Protein AF-A0A521GSN3-F1 (afdb_monomer_lite)

Structure (mmCIF, N/CA/C/O backbone):
data_AF-A0A521GSN3-F1
#
_entry.id   AF-A0A521GSN3-F1
#
loop_
_atom_site.group_PDB
_atom_site.id
_atom_site.type_symbol
_atom_site.label_atom_id
_atom_site.label_alt_id
_atom_site.label_comp_id
_atom_site.label_asym_id
_atom_site.label_entity_id
_atom_site.label_seq_id
_atom_site.pdbx_PDB_ins_code
_atom_site.Cartn_x
_atom_site.Cartn_y
_atom_site.Cartn_z
_atom_site.occupancy
_atom_site.B_iso_or_equiv
_atom_site.auth_seq_id
_atom_site.auth_comp_id
_atom_site.auth_asym_id
_atom_site.auth_atom_id
_atom_site.pdbx_PDB_model_num
ATOM 1 N N . MET A 1 1 ? -1.234 -19.899 12.952 1.00 43.56 1 MET A N 1
ATOM 2 C CA . MET A 1 1 ? -1.586 -18.764 12.073 1.00 43.56 1 MET A CA 1
ATOM 3 C C . MET A 1 1 ? -1.298 -17.504 12.866 1.00 43.56 1 MET A C 1
ATOM 5 O O . MET A 1 1 ? -1.953 -17.281 13.874 1.00 43.56 1 MET A O 1
ATOM 9 N N . GLU A 1 2 ? -0.225 -16.786 12.540 1.00 48.59 2 GLU A N 1
ATOM 10 C CA . GLU A 1 2 ? 0.217 -15.639 13.343 1.00 48.59 2 GLU A CA 1
ATOM 11 C C . GLU A 1 2 ? -0.817 -14.509 13.295 1.00 48.59 2 GLU A C 1
ATOM 13 O O . GLU A 1 2 ? -1.086 -13.950 12.231 1.00 48.59 2 GLU A O 1
ATOM 18 N N . ASN A 1 3 ? -1.344 -14.133 14.463 1.00 61.28 3 ASN A N 1
ATOM 19 C CA . ASN A 1 3 ? -2.143 -12.925 14.696 1.00 61.28 3 ASN A CA 1
ATOM 20 C C . ASN A 1 3 ? -1.270 -11.661 14.540 1.00 61.28 3 ASN A C 1
ATOM 22 O O . ASN A 1 3 ? -1.100 -10.871 15.460 1.00 61.28 3 ASN A O 1
ATOM 26 N N . THR A 1 4 ? -0.667 -11.465 13.368 1.00 78.31 4 THR A N 1
ATOM 27 C CA . THR A 1 4 ? 0.157 -10.283 13.071 1.00 78.31 4 THR A CA 1
ATOM 28 C C . THR A 1 4 ? -0.743 -9.050 13.058 1.00 78.31 4 THR A C 1
ATOM 30 O O . THR A 1 4 ? -1.759 -9.096 12.377 1.00 78.31 4 THR A O 1
ATOM 33 N N . SER A 1 5 ? -0.436 -7.962 13.766 1.00 91.38 5 SER A N 1
ATOM 34 C CA . SER A 1 5 ? -1.275 -6.753 13.697 1.00 91.38 5 SER A CA 1
ATOM 35 C C . SER A 1 5 ? -1.320 -6.175 12.264 1.00 91.38 5 SER A C 1
ATOM 37 O O . SER A 1 5 ? -0.337 -6.322 11.525 1.00 91.38 5 SER A O 1
ATOM 39 N N . PRO A 1 6 ? -2.431 -5.551 11.823 1.00 93.75 6 PRO A N 1
ATOM 40 C CA . PRO A 1 6 ? -2.494 -4.832 10.546 1.00 93.75 6 PRO A CA 1
ATOM 41 C C . PRO A 1 6 ? -1.295 -3.904 10.296 1.00 93.75 6 PRO A C 1
ATOM 43 O O . PRO A 1 6 ? -0.758 -3.880 9.187 1.00 93.75 6 PRO A O 1
ATOM 46 N N . PHE A 1 7 ? -0.819 -3.200 11.325 1.00 94.69 7 PHE A N 1
ATOM 47 C CA . PHE A 1 7 ? 0.344 -2.319 11.233 1.00 94.69 7 PHE A CA 1
ATOM 48 C C . PHE A 1 7 ? 1.634 -3.077 10.909 1.00 94.69 7 PHE A C 1
ATOM 50 O O . PHE A 1 7 ? 2.365 -2.691 9.995 1.00 94.69 7 PHE A O 1
ATOM 57 N N . LEU A 1 8 ? 1.904 -4.183 11.609 1.00 93.50 8 LEU A N 1
ATOM 58 C CA . LEU A 1 8 ? 3.084 -5.013 11.350 1.00 93.50 8 LEU A CA 1
ATOM 59 C C . LEU A 1 8 ? 3.031 -5.639 9.953 1.00 93.50 8 LEU A C 1
ATOM 61 O O . LEU A 1 8 ? 4.050 -5.711 9.267 1.00 93.50 8 LEU A O 1
ATOM 65 N N . ALA A 1 9 ? 1.848 -6.064 9.503 1.00 93.75 9 ALA A N 1
ATOM 66 C CA . ALA A 1 9 ? 1.661 -6.554 8.142 1.00 93.75 9 ALA A CA 1
ATOM 67 C C . ALA A 1 9 ? 1.964 -5.453 7.109 1.00 93.75 9 ALA A C 1
ATOM 69 O O . ALA A 1 9 ? 2.702 -5.698 6.154 1.00 93.75 9 ALA A O 1
ATOM 70 N N . MET A 1 10 ? 1.498 -4.223 7.341 1.00 95.44 10 MET A N 1
ATOM 71 C CA . MET A 1 10 ? 1.788 -3.088 6.462 1.00 95.44 10 MET A CA 1
ATOM 72 C C . MET A 1 10 ? 3.276 -2.699 6.461 1.00 95.44 10 MET A C 1
ATOM 74 O O . MET A 1 10 ? 3.831 -2.360 5.416 1.00 95.44 10 MET A O 1
ATOM 78 N N . GLN A 1 11 ? 3.969 -2.805 7.600 1.00 94.44 11 GLN A N 1
ATOM 79 C CA . GLN A 1 11 ? 5.423 -2.616 7.655 1.00 94.44 11 GLN A CA 1
ATOM 80 C C . GLN A 1 11 ? 6.179 -3.637 6.798 1.00 94.44 11 GLN A C 1
ATOM 82 O O . GLN A 1 11 ? 7.172 -3.278 6.161 1.00 94.44 11 GLN A O 1
ATOM 87 N N . ARG A 1 12 ? 5.713 -4.893 6.736 1.00 93.06 12 ARG A N 1
ATOM 88 C CA . ARG A 1 12 ? 6.300 -5.901 5.836 1.00 93.06 12 ARG A CA 1
ATOM 89 C C . ARG A 1 12 ? 6.090 -5.532 4.374 1.00 93.06 12 ARG A C 1
ATOM 91 O O . ARG A 1 12 ? 7.053 -5.612 3.619 1.00 93.06 12 ARG A O 1
ATOM 98 N N . VAL A 1 13 ? 4.890 -5.078 4.000 1.00 93.81 13 VAL A N 1
ATOM 99 C CA . VAL A 1 13 ? 4.599 -4.582 2.640 1.00 93.81 13 VAL A CA 1
ATOM 100 C C . V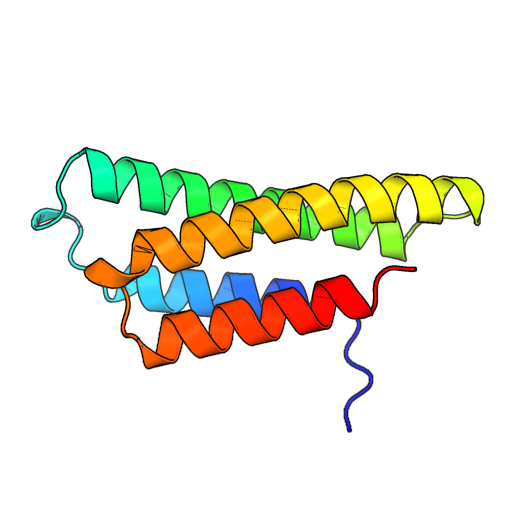AL A 1 13 ? 5.556 -3.448 2.273 1.00 93.81 13 VAL A C 1
ATOM 102 O O . VAL A 1 13 ? 6.184 -3.489 1.218 1.00 93.81 13 VAL A O 1
ATOM 105 N N . GLU A 1 14 ? 5.750 -2.466 3.159 1.00 93.81 14 GLU A N 1
ATOM 106 C CA . GLU A 1 14 ? 6.697 -1.369 2.923 1.00 93.81 14 GLU A CA 1
ATOM 107 C C . GLU A 1 14 ? 8.145 -1.872 2.787 1.00 93.81 14 GLU A C 1
ATOM 109 O O . GLU A 1 14 ? 8.889 -1.405 1.921 1.00 93.81 14 GLU A O 1
ATOM 114 N N . GLY A 1 15 ? 8.557 -2.830 3.622 1.00 93.56 15 GLY A N 1
ATOM 115 C CA . GLY A 1 15 ? 9.881 -3.450 3.556 1.00 93.56 15 GLY A CA 1
ATOM 116 C C . GLY A 1 15 ? 10.119 -4.202 2.245 1.00 93.56 15 GLY A C 1
ATOM 117 O O . GLY A 1 15 ? 11.150 -4.003 1.601 1.00 93.56 15 GLY A O 1
ATOM 118 N N . GLN A 1 16 ? 9.147 -5.010 1.818 1.00 92.94 16 GLN A N 1
ATOM 119 C CA . GLN A 1 16 ? 9.171 -5.727 0.542 1.00 92.94 16 GLN A CA 1
ATOM 120 C C . GLN A 1 16 ? 9.229 -4.752 -0.632 1.00 92.94 16 GLN A C 1
ATOM 122 O O . GLN A 1 16 ? 10.124 -4.859 -1.467 1.00 92.94 16 GLN A O 1
ATOM 127 N N . LEU A 1 17 ? 8.361 -3.737 -0.641 1.00 93.38 17 LEU A N 1
ATOM 128 C CA . LEU A 1 17 ? 8.347 -2.708 -1.676 1.00 93.38 17 LEU A CA 1
ATOM 129 C C . LEU A 1 17 ? 9.708 -2.004 -1.768 1.00 93.38 17 LEU A C 1
ATOM 131 O O . LEU A 1 17 ? 10.261 -1.871 -2.856 1.00 93.38 17 LEU A O 1
ATOM 135 N N . LYS A 1 18 ? 10.303 -1.606 -0.634 1.00 92.38 18 LYS A N 1
ATOM 136 C CA . LYS A 1 18 ? 11.651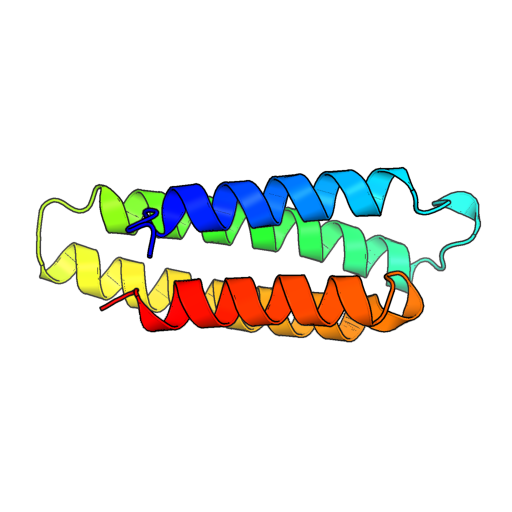 -1.009 -0.602 1.00 92.38 18 LYS A CA 1
ATOM 137 C C . LYS A 1 18 ? 12.726 -1.945 -1.148 1.00 92.38 18 LYS A C 1
ATOM 139 O O . LYS A 1 18 ? 13.646 -1.454 -1.795 1.00 92.38 18 LYS A O 1
ATOM 144 N N . SER A 1 19 ? 12.634 -3.244 -0.869 1.00 92.62 19 SER A N 1
ATOM 145 C CA . SER A 1 19 ? 13.569 -4.243 -1.393 1.00 92.62 19 SER A CA 1
ATOM 146 C C . SER A 1 19 ? 13.477 -4.332 -2.917 1.00 92.62 19 SER A C 1
ATOM 148 O O . SER A 1 19 ? 14.486 -4.163 -3.595 1.00 92.62 19 SER A O 1
ATOM 150 N N . LEU A 1 20 ? 12.262 -4.476 -3.456 1.00 91.62 20 LEU A N 1
ATOM 151 C CA . LEU A 1 20 ? 12.012 -4.544 -4.900 1.00 91.62 20 LEU A CA 1
ATOM 152 C C . LEU A 1 20 ? 12.499 -3.283 -5.610 1.00 91.62 20 LEU A C 1
ATOM 154 O O . LEU A 1 20 ? 13.242 -3.348 -6.580 1.00 91.62 20 LEU A O 1
ATOM 158 N N . LEU A 1 21 ? 12.176 -2.115 -5.060 1.00 90.06 21 LEU A N 1
ATOM 159 C CA . LEU A 1 21 ? 12.598 -0.828 -5.608 1.00 90.06 21 LEU A CA 1
ATOM 160 C C . LEU A 1 21 ? 14.119 -0.639 -5.667 1.00 90.06 21 LEU A C 1
ATOM 162 O O . LEU A 1 21 ? 14.574 0.191 -6.444 1.00 90.06 21 LEU A O 1
ATOM 166 N N . ARG A 1 22 ? 14.901 -1.344 -4.837 1.00 90.62 22 ARG A N 1
ATOM 167 C CA . ARG A 1 22 ? 16.374 -1.316 -4.906 1.00 90.62 22 ARG A CA 1
ATOM 168 C C . ARG A 1 22 ? 16.932 -2.204 -6.014 1.00 90.62 22 ARG A C 1
ATOM 170 O O . ARG A 1 22 ? 18.077 -2.009 -6.398 1.00 90.62 22 ARG A O 1
ATOM 177 N N . GLN A 1 23 ? 16.162 -3.190 -6.467 1.00 89.19 23 GLN A N 1
ATOM 178 C CA . GLN A 1 23 ? 16.550 -4.108 -7.539 1.00 89.19 23 GLN A CA 1
ATOM 179 C C . GLN A 1 23 ? 16.208 -3.552 -8.924 1.00 89.19 23 GLN A C 1
ATOM 181 O O . GLN A 1 23 ? 16.774 -3.992 -9.918 1.00 89.19 23 GLN A O 1
ATOM 186 N N . VAL A 1 24 ? 15.289 -2.587 -8.987 1.00 88.62 24 VAL A N 1
ATOM 187 C CA . VAL A 1 24 ? 14.902 -1.918 -10.227 1.00 88.62 24 VAL A CA 1
ATOM 188 C C . VAL A 1 24 ? 15.991 -0.936 -10.651 1.00 88.62 24 VAL A C 1
ATOM 190 O O . VAL A 1 24 ? 16.336 -0.022 -9.901 1.00 88.62 24 VAL A O 1
ATOM 193 N N . ASP A 1 25 ? 16.479 -1.085 -11.881 1.00 87.88 25 ASP A N 1
ATOM 194 C CA . ASP A 1 25 ? 17.336 -0.087 -12.513 1.00 87.88 25 ASP A CA 1
ATOM 195 C C . ASP A 1 25 ? 16.500 1.142 -12.888 1.00 87.88 25 ASP A C 1
ATOM 197 O O . ASP A 1 25 ? 15.705 1.131 -13.831 1.00 87.88 25 ASP A O 1
ATOM 201 N N . THR A 1 26 ? 16.660 2.217 -12.120 1.00 85.12 26 THR A N 1
ATOM 202 C CA . THR A 1 26 ? 15.885 3.439 -12.320 1.00 85.12 26 THR A CA 1
ATOM 203 C C . THR A 1 26 ? 16.244 4.177 -13.600 1.00 85.12 26 THR A C 1
ATOM 205 O O . THR A 1 26 ? 15.440 4.988 -14.055 1.00 85.12 26 THR A O 1
ATOM 208 N N . ASP A 1 27 ? 17.410 3.942 -14.196 1.00 88.31 27 ASP A N 1
ATOM 209 C CA . ASP A 1 27 ? 17.823 4.658 -15.405 1.00 88.31 27 ASP A CA 1
ATOM 210 C C . ASP A 1 27 ? 17.124 4.118 -16.655 1.00 88.31 27 ASP A C 1
ATOM 212 O O . ASP A 1 27 ? 16.898 4.868 -17.604 1.00 88.31 27 ASP A O 1
ATOM 216 N N . LEU A 1 28 ? 16.665 2.865 -16.599 1.00 89.25 28 LEU A N 1
ATOM 217 C CA . LEU A 1 28 ? 15.895 2.212 -17.659 1.00 89.25 28 LEU A CA 1
ATOM 218 C C . LEU A 1 28 ? 14.392 2.516 -17.609 1.00 89.25 28 LEU A C 1
ATOM 220 O O . LEU A 1 28 ? 13.672 2.194 -18.552 1.00 89.25 28 LEU A O 1
ATOM 224 N N . LEU A 1 29 ? 13.912 3.149 -16.537 1.00 89.88 29 LEU A N 1
ATOM 225 C CA . LEU A 1 29 ? 12.497 3.473 -16.384 1.00 89.88 29 LEU A CA 1
ATOM 226 C C . LEU A 1 29 ? 12.101 4.729 -17.161 1.00 89.88 29 LEU A C 1
ATOM 228 O O . LEU A 1 29 ? 12.759 5.777 -17.100 1.00 89.88 29 LEU A O 1
ATOM 232 N N . SER A 1 30 ? 10.925 4.666 -17.774 1.00 92.50 30 SER A N 1
ATOM 233 C CA . SER A 1 30 ? 10.216 5.828 -18.294 1.00 92.50 30 SER A CA 1
ATOM 234 C C . SER A 1 30 ? 9.843 6.817 -17.179 1.00 92.50 30 SER A C 1
ATOM 236 O O . SER A 1 30 ? 9.800 6.506 -15.984 1.00 92.50 30 SER A O 1
ATOM 238 N N . VAL A 1 31 ? 9.528 8.055 -17.568 1.00 92.00 31 VAL A N 1
ATOM 239 C CA . VAL A 1 31 ? 9.050 9.088 -16.632 1.00 92.00 31 VAL A CA 1
ATOM 240 C C . VAL A 1 31 ? 7.760 8.650 -15.928 1.00 92.00 31 VAL A C 1
ATOM 242 O O . VAL A 1 31 ? 7.559 8.965 -14.753 1.00 92.00 31 VAL A O 1
ATOM 245 N N . GLU A 1 32 ? 6.892 7.920 -16.627 1.00 90.56 32 GLU A N 1
ATOM 246 C CA . GLU A 1 32 ? 5.628 7.423 -16.085 1.00 90.56 32 GLU A CA 1
ATOM 247 C C . GLU A 1 32 ? 5.858 6.349 -15.022 1.00 90.56 32 GLU A C 1
ATOM 249 O O . GLU A 1 32 ? 5.322 6.466 -13.920 1.00 90.56 32 GLU A O 1
ATOM 254 N N . GLU A 1 33 ? 6.737 5.380 -15.282 1.00 91.06 33 GLU A N 1
ATOM 255 C CA . GLU A 1 33 ? 7.110 4.350 -14.306 1.00 91.06 33 GLU A CA 1
ATOM 256 C C . GLU A 1 33 ? 7.770 4.967 -13.071 1.00 91.06 33 GLU A C 1
ATOM 258 O O . GLU A 1 33 ? 7.399 4.649 -11.943 1.00 91.06 33 GLU A O 1
ATOM 263 N N . LYS A 1 34 ? 8.672 5.942 -13.243 1.00 91.44 34 LYS A N 1
ATOM 264 C CA . LYS A 1 34 ? 9.268 6.676 -12.110 1.00 91.44 34 LYS A CA 1
ATOM 265 C C . LYS A 1 34 ? 8.205 7.355 -11.244 1.00 91.44 34 LYS A C 1
ATOM 267 O O . LYS A 1 34 ? 8.261 7.276 -10.014 1.00 91.44 34 LYS A O 1
ATOM 272 N N . ARG A 1 35 ? 7.218 8.010 -11.868 1.00 91.50 35 ARG A N 1
ATOM 273 C CA . ARG A 1 35 ? 6.089 8.647 -11.162 1.00 91.50 35 ARG A CA 1
ATOM 274 C C . ARG A 1 35 ? 5.205 7.623 -10.456 1.00 91.50 35 ARG A C 1
ATOM 276 O O . ARG A 1 35 ? 4.744 7.885 -9.340 1.00 91.50 35 ARG A O 1
ATOM 283 N N . LEU A 1 36 ? 4.994 6.469 -11.077 1.00 91.00 36 LEU A N 1
ATOM 284 C CA . LEU A 1 36 ? 4.240 5.364 -10.505 1.00 91.00 36 LEU A CA 1
ATOM 285 C C . LEU A 1 36 ? 4.937 4.811 -9.252 1.00 91.00 36 LEU A C 1
ATOM 287 O O . LEU A 1 36 ? 4.318 4.742 -8.191 1.00 91.00 36 LEU A O 1
ATOM 291 N N . LEU A 1 37 ? 6.243 4.534 -9.325 1.00 91.31 37 LEU A N 1
ATOM 292 C CA . LEU A 1 37 ? 7.037 4.059 -8.186 1.00 91.31 37 LEU A CA 1
ATOM 293 C C . LEU A 1 37 ? 7.104 5.083 -7.041 1.00 91.31 37 LEU A C 1
ATOM 295 O O . LEU A 1 37 ? 7.059 4.715 -5.865 1.00 91.31 37 LEU A O 1
ATOM 299 N N . ALA A 1 38 ? 7.191 6.378 -7.356 1.00 90.88 38 ALA A N 1
ATOM 300 C CA . ALA A 1 38 ? 7.125 7.435 -6.347 1.00 90.88 38 ALA A CA 1
ATOM 301 C C . ALA A 1 38 ? 5.750 7.476 -5.657 1.00 90.88 38 ALA A C 1
ATOM 303 O O . ALA A 1 38 ? 5.669 7.594 -4.431 1.00 90.88 38 ALA A O 1
ATOM 304 N N . SER A 1 39 ? 4.673 7.322 -6.432 1.00 92.00 39 SER A N 1
ATOM 305 C CA . SER A 1 39 ? 3.305 7.268 -5.906 1.00 92.00 39 SER A CA 1
ATOM 306 C C . SER A 1 39 ? 3.084 6.041 -5.025 1.00 92.00 39 SER A C 1
ATOM 308 O O . SER A 1 39 ? 2.493 6.172 -3.957 1.00 92.00 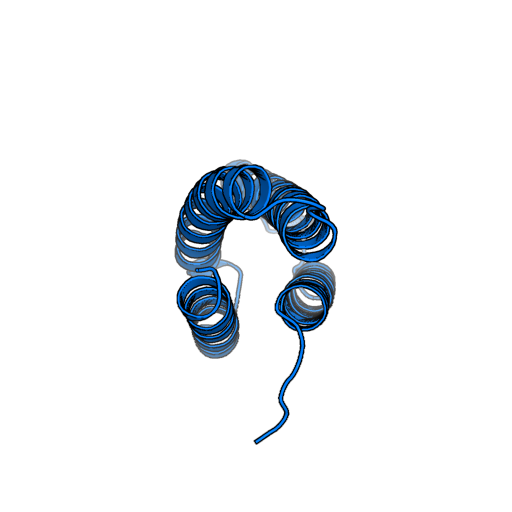39 SER A O 1
ATOM 310 N N . LEU A 1 40 ? 3.621 4.883 -5.418 1.00 93.19 40 LEU A N 1
ATOM 311 C CA . LEU A 1 40 ? 3.617 3.650 -4.630 1.00 93.19 40 LEU A CA 1
ATOM 312 C C . LEU A 1 40 ? 4.244 3.837 -3.248 1.00 93.19 40 LEU A C 1
ATOM 314 O O . LEU A 1 40 ? 3.625 3.507 -2.239 1.00 93.19 40 LEU A O 1
ATOM 318 N N . LYS A 1 41 ? 5.454 4.413 -3.193 1.00 92.25 41 LYS A N 1
ATOM 319 C CA . LYS A 1 41 ? 6.145 4.696 -1.925 1.00 92.25 41 LYS A CA 1
ATOM 320 C C . LYS A 1 41 ? 5.295 5.571 -1.009 1.00 92.25 41 LYS A C 1
ATOM 322 O O . LYS A 1 41 ? 5.166 5.267 0.173 1.00 92.25 41 LYS A O 1
ATOM 327 N N . ARG A 1 42 ? 4.718 6.647 -1.554 1.00 94.94 42 ARG A N 1
ATOM 328 C CA . ARG A 1 42 ? 3.872 7.568 -0.788 1.00 94.94 42 ARG A CA 1
ATOM 329 C C . ARG A 1 42 ? 2.620 6.863 -0.267 1.00 94.94 42 ARG A C 1
ATOM 331 O O . ARG A 1 42 ? 2.379 6.896 0.929 1.00 94.94 42 ARG A O 1
ATOM 338 N N . LEU A 1 43 ? 1.892 6.159 -1.136 1.00 95.81 43 LEU A N 1
ATOM 339 C CA . LEU A 1 43 ? 0.683 5.420 -0.758 1.00 95.81 43 LEU A CA 1
ATOM 340 C C . LEU A 1 43 ? 0.957 4.372 0.326 1.00 95.81 43 LEU A C 1
ATOM 342 O O . LEU A 1 43 ? 0.141 4.211 1.227 1.00 95.81 43 LEU A O 1
ATOM 346 N N . ALA A 1 44 ? 2.102 3.686 0.273 1.00 95.62 44 ALA A N 1
ATOM 347 C CA . ALA A 1 44 ? 2.485 2.720 1.299 1.00 95.62 44 ALA A CA 1
ATOM 348 C C . ALA A 1 44 ? 2.742 3.386 2.663 1.00 95.62 44 ALA A C 1
ATOM 350 O O . ALA A 1 44 ? 2.350 2.847 3.698 1.00 95.62 44 ALA A O 1
ATOM 351 N N . ILE A 1 45 ? 3.372 4.565 2.675 1.00 95.44 45 ILE A N 1
ATOM 352 C CA . ILE A 1 45 ? 3.586 5.343 3.902 1.00 95.44 45 ILE A CA 1
ATOM 353 C C . ILE A 1 45 ? 2.249 5.840 4.454 1.00 95.44 45 ILE A C 1
ATOM 355 O O . ILE A 1 45 ? 1.979 5.627 5.635 1.00 95.44 45 ILE A O 1
ATOM 359 N N . ASP A 1 46 ? 1.413 6.442 3.608 1.00 96.25 46 ASP A N 1
ATOM 360 C CA . ASP A 1 46 ? 0.108 6.977 4.005 1.00 96.25 46 ASP A CA 1
ATOM 361 C C . ASP A 1 46 ? -0.772 5.862 4.591 1.00 96.25 46 ASP A C 1
ATOM 363 O O . ASP A 1 46 ? -1.291 5.995 5.697 1.00 96.25 46 ASP A O 1
ATOM 367 N N . ALA A 1 47 ? -0.856 4.709 3.913 1.00 96.12 47 ALA A N 1
ATOM 368 C CA . ALA A 1 47 ? -1.6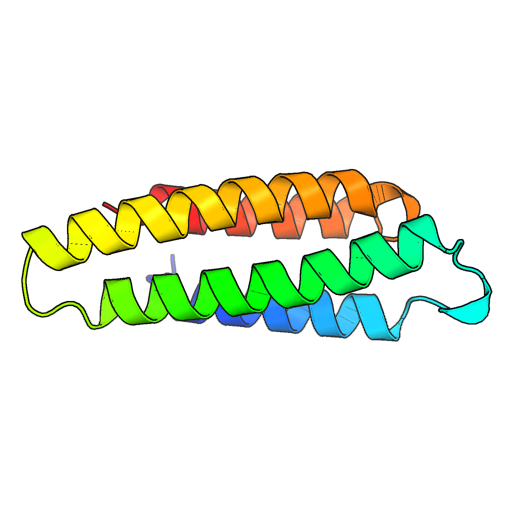13 3.558 4.402 1.00 96.12 47 ALA A CA 1
ATOM 369 C C . ALA A 1 47 ? -1.092 3.060 5.759 1.00 96.12 47 ALA A C 1
ATOM 371 O O . ALA A 1 47 ? -1.883 2.732 6.641 1.00 96.12 47 ALA A O 1
ATOM 372 N N . ARG A 1 48 ? 0.232 3.032 5.967 1.00 96.31 48 ARG A N 1
ATOM 373 C CA . ARG A 1 48 ? 0.813 2.642 7.259 1.00 96.31 48 ARG A CA 1
ATOM 374 C C . ARG A 1 48 ? 0.458 3.622 8.376 1.00 96.31 48 ARG A C 1
ATOM 376 O O . ARG A 1 48 ? 0.234 3.178 9.502 1.00 96.31 48 ARG A O 1
ATOM 383 N N . LEU A 1 49 ? 0.451 4.924 8.096 1.00 96.75 49 LEU A N 1
ATOM 384 C CA . LEU A 1 49 ? 0.077 5.940 9.080 1.00 96.75 49 LEU A CA 1
ATOM 385 C C . LEU A 1 49 ? -1.399 5.810 9.463 1.00 96.75 49 LEU A C 1
ATOM 387 O O . LEU A 1 49 ? -1.694 5.737 10.652 1.00 96.75 49 LEU A O 1
ATOM 391 N N . ASP A 1 50 ? -2.293 5.654 8.487 1.00 96.06 50 ASP A N 1
ATOM 392 C CA . ASP A 1 50 ? -3.726 5.479 8.753 1.00 96.06 50 ASP A CA 1
ATOM 393 C C . ASP A 1 50 ? -4.026 4.178 9.511 1.00 96.06 50 ASP A C 1
ATOM 395 O O . ASP A 1 50 ? -4.861 4.160 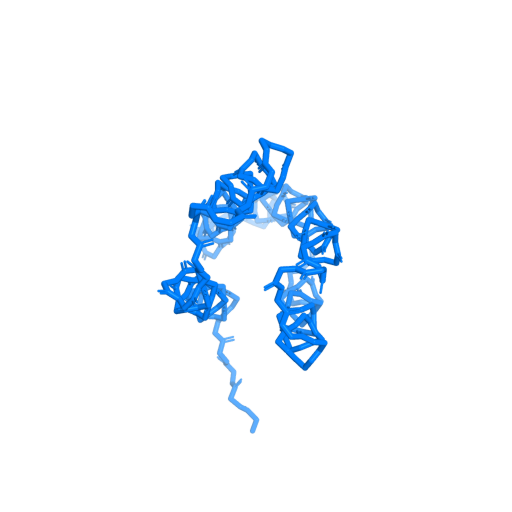10.415 1.00 96.06 50 ASP A O 1
ATOM 399 N N . ILE A 1 51 ? -3.313 3.089 9.203 1.00 96.81 51 ILE A N 1
ATOM 400 C CA . ILE A 1 51 ? -3.435 1.827 9.949 1.00 96.81 51 ILE A CA 1
ATOM 401 C C . ILE A 1 51 ? -2.927 1.977 11.386 1.00 96.81 51 ILE A C 1
ATOM 403 O O . ILE A 1 51 ? -3.525 1.424 12.307 1.00 96.81 51 ILE A O 1
ATOM 407 N N . ARG A 1 52 ? -1.837 2.721 11.602 1.00 96.56 52 ARG A N 1
ATOM 408 C CA . ARG A 1 52 ? -1.350 3.010 12.956 1.00 96.56 52 ARG A CA 1
ATOM 409 C C . ARG A 1 52 ? -2.397 3.790 13.742 1.00 96.56 52 ARG A C 1
ATOM 411 O O . ARG A 1 52 ? -2.694 3.427 14.870 1.00 96.56 52 ARG A O 1
ATOM 418 N N . ASP A 1 53 ? -2.956 4.835 13.144 1.00 97.06 53 ASP A N 1
ATOM 419 C CA . ASP A 1 53 ? -3.994 5.644 13.780 1.00 97.06 53 ASP A CA 1
ATOM 420 C C . ASP A 1 53 ? -5.251 4.807 14.084 1.00 97.06 53 ASP A C 1
ATOM 422 O O . ASP A 1 53 ? -5.862 4.976 15.135 1.00 97.06 53 ASP A O 1
ATOM 426 N N . TYR A 1 54 ? -5.608 3.858 13.212 1.00 97.06 54 TYR A N 1
ATOM 427 C CA . TYR A 1 54 ? -6.661 2.869 13.465 1.00 97.06 54 TYR A CA 1
ATOM 428 C C . TYR A 1 54 ? -6.366 1.973 14.682 1.00 97.06 54 TYR A C 1
ATOM 430 O O . TYR A 1 54 ? -7.258 1.719 15.493 1.00 97.06 54 TYR A O 1
ATOM 438 N N . GLU A 1 55 ? -5.132 1.477 14.819 1.00 95.25 55 GLU A N 1
ATOM 439 C CA . GLU A 1 55 ? -4.739 0.624 15.952 1.00 95.25 55 GLU A CA 1
ATOM 440 C C . GLU A 1 55 ? -4.642 1.402 17.270 1.00 95.25 55 GLU A C 1
ATOM 442 O O . GLU A 1 55 ? -4.883 0.829 18.329 1.00 95.25 55 GLU A O 1
ATOM 447 N N . LEU A 1 56 ? -4.304 2.692 17.200 1.00 96.56 56 LEU A N 1
ATOM 448 C CA . LEU A 1 56 ? -4.167 3.583 18.353 1.00 96.56 56 LEU A CA 1
ATOM 449 C C . LEU A 1 56 ? -5.448 4.357 18.691 1.00 96.56 56 LEU A C 1
ATOM 451 O O . LEU A 1 56 ? -5.429 5.157 19.621 1.00 96.56 56 LEU A O 1
ATOM 455 N N . SER A 1 57 ? -6.537 4.145 17.948 1.00 96.75 57 SER A N 1
ATOM 456 C CA . SER A 1 57 ? -7.812 4.824 18.195 1.00 96.75 57 SER A CA 1
ATOM 457 C C . SER A 1 57 ? -8.329 4.513 19.602 1.00 96.75 57 SER A C 1
ATOM 459 O O . SER A 1 57 ? -8.374 3.351 20.013 1.00 96.75 57 SER A O 1
ATOM 461 N N . GLU A 1 58 ? -8.770 5.540 20.324 1.00 96.50 58 GLU A N 1
ATOM 462 C CA . GLU A 1 58 ? -9.226 5.396 21.714 1.00 96.50 58 GLU A CA 1
ATOM 463 C C . GLU A 1 58 ? -10.710 5.025 21.796 1.00 96.50 58 GLU A C 1
ATOM 465 O O . GLU A 1 58 ? -11.173 4.434 22.774 1.00 96.50 58 GLU A O 1
ATOM 470 N N . THR A 1 59 ? -11.471 5.351 20.747 1.00 97.50 59 THR A N 1
ATOM 471 C CA . THR A 1 59 ? -12.909 5.083 20.673 1.00 97.50 59 THR A CA 1
ATOM 472 C C . THR A 1 59 ? -13.265 4.224 19.468 1.00 97.50 59 THR A C 1
ATOM 474 O O . THR A 1 59 ? -12.584 4.208 18.440 1.00 97.50 59 THR A O 1
ATOM 477 N N . ARG A 1 60 ? -14.398 3.520 19.567 1.00 95.38 60 ARG A N 1
ATOM 478 C CA . ARG A 1 60 ? -14.913 2.714 18.455 1.00 95.38 60 ARG A CA 1
ATOM 479 C C . ARG A 1 60 ? -15.279 3.568 17.241 1.00 95.38 60 ARG A C 1
ATOM 481 O O . ARG A 1 60 ? -15.079 3.127 16.114 1.00 95.38 60 ARG A O 1
ATOM 488 N N . GLU A 1 61 ? -15.826 4.758 17.462 1.00 96.44 61 GLU A N 1
ATOM 489 C CA . GLU A 1 61 ? -16.202 5.681 16.388 1.00 96.44 61 GLU A CA 1
ATOM 490 C C . GLU A 1 61 ? -14.971 6.175 15.621 1.00 96.44 61 GLU A C 1
ATOM 492 O O . GLU A 1 61 ? -14.936 6.086 14.391 1.00 96.44 61 GLU A O 1
ATOM 497 N N . GLU A 1 62 ? -13.930 6.597 16.342 1.00 96.06 62 GLU A N 1
ATOM 498 C CA . GLU A 1 62 ? -12.646 6.978 15.751 1.00 96.06 62 GLU A CA 1
ATOM 499 C C . GLU A 1 62 ? -12.046 5.820 14.950 1.00 96.06 62 GLU A C 1
ATOM 501 O O . GLU A 1 62 ? -11.694 5.991 13.781 1.00 96.06 62 GLU A O 1
ATOM 506 N N . GLN A 1 63 ? -12.028 4.621 15.539 1.00 96.88 63 GLN A N 1
ATOM 507 C CA . GLN A 1 63 ? -11.513 3.423 14.888 1.00 96.88 63 GLN A CA 1
ATOM 508 C C . GLN A 1 63 ? -12.240 3.130 13.568 1.00 96.88 63 GLN A C 1
ATOM 510 O O . GLN A 1 63 ? -11.594 2.830 12.566 1.00 96.88 63 GLN A O 1
ATOM 515 N N . LEU A 1 64 ? -13.571 3.241 13.524 1.00 96.75 64 LEU A N 1
ATOM 516 C CA . LEU A 1 64 ? -14.347 3.038 12.293 1.00 96.75 64 LEU A CA 1
ATOM 517 C C . LEU A 1 64 ? -14.051 4.115 11.238 1.00 96.75 64 LEU A C 1
ATOM 519 O O . LEU A 1 64 ? -13.939 3.804 10.048 1.00 96.75 64 LEU A O 1
ATOM 523 N N . GLY A 1 65 ? -13.887 5.372 11.660 1.00 95.81 65 GLY A N 1
ATOM 524 C CA . GLY A 1 65 ? -13.477 6.467 10.780 1.00 95.81 65 GLY A CA 1
ATOM 525 C C . GLY A 1 65 ? -12.104 6.213 10.155 1.00 95.81 65 GLY A C 1
ATOM 526 O O . GLY A 1 65 ? -11.958 6.258 8.931 1.00 95.81 65 GLY A O 1
ATOM 527 N N . LYS A 1 66 ? -11.117 5.856 10.982 1.00 96.25 66 LYS A N 1
ATOM 528 C CA . LYS A 1 66 ? -9.752 5.532 10.543 1.00 96.25 66 LYS A CA 1
ATOM 529 C C . LYS A 1 66 ? -9.704 4.279 9.674 1.00 96.25 66 LYS A C 1
ATOM 531 O O . LYS A 1 66 ? -9.021 4.284 8.653 1.00 96.25 66 LYS A O 1
ATOM 536 N N . ALA A 1 67 ? -10.490 3.249 9.996 1.00 96.44 67 ALA A N 1
ATOM 537 C CA . ALA A 1 67 ? -10.620 2.056 9.163 1.00 96.44 67 ALA A CA 1
ATOM 538 C C . ALA A 1 67 ? -11.070 2.422 7.744 1.00 96.44 67 ALA A C 1
ATOM 540 O O . ALA A 1 67 ? -10.483 1.959 6.770 1.00 96.44 67 ALA A O 1
ATOM 541 N N . LYS A 1 68 ? -12.077 3.290 7.600 1.00 96.50 68 LYS A N 1
ATOM 542 C CA . LYS A 1 68 ? -12.579 3.712 6.287 1.00 96.50 68 LYS A CA 1
ATOM 543 C C . LYS A 1 68 ? -11.517 4.435 5.456 1.00 96.50 68 LYS A C 1
ATOM 545 O O . LYS A 1 68 ? -11.418 4.169 4.256 1.00 96.50 68 LYS A O 1
ATOM 550 N N . GLU A 1 69 ? -10.741 5.331 6.062 1.00 95.81 69 GLU A N 1
ATOM 551 C CA . GLU A 1 69 ? -9.663 6.038 5.357 1.00 95.81 69 GLU A CA 1
ATOM 552 C C . GLU A 1 69 ? -8.515 5.090 4.980 1.00 95.81 69 GLU A C 1
ATOM 554 O O . GLU A 1 69 ? -8.145 5.021 3.801 1.00 95.81 69 GLU A O 1
ATOM 559 N N . ALA A 1 70 ? -8.085 4.229 5.909 1.00 96.56 70 ALA A N 1
ATOM 560 C CA . ALA A 1 70 ? -7.087 3.194 5.650 1.00 96.56 70 ALA A CA 1
ATOM 561 C C . ALA A 1 70 ? -7.506 2.263 4.497 1.00 96.56 70 ALA A C 1
ATOM 563 O O . ALA A 1 70 ? -6.727 2.034 3.571 1.00 96.56 70 ALA A O 1
ATOM 564 N N . LYS A 1 71 ? -8.758 1.780 4.483 1.00 97.12 71 LYS A N 1
ATOM 565 C CA . LYS A 1 71 ? -9.293 0.921 3.408 1.00 97.12 71 LYS A CA 1
ATOM 566 C C . LYS A 1 71 ? -9.223 1.606 2.037 1.00 97.12 71 LYS A C 1
ATOM 568 O O . LYS A 1 71 ? -8.822 0.982 1.055 1.00 97.12 71 LYS A O 1
ATOM 573 N N . LYS A 1 72 ? -9.553 2.901 1.942 1.00 96.50 72 LYS A N 1
ATOM 574 C CA . LYS A 1 72 ? -9.437 3.653 0.675 1.00 96.50 72 LYS A CA 1
ATOM 575 C C . LYS A 1 72 ? -7.990 3.727 0.191 1.00 96.50 72 LYS A C 1
ATOM 577 O O . LYS A 1 72 ? -7.753 3.622 -1.014 1.00 96.50 72 LYS A O 1
ATOM 582 N N . LEU A 1 73 ? -7.039 3.945 1.098 1.00 96.06 73 LEU A N 1
ATOM 583 C CA . LEU A 1 73 ? -5.619 3.979 0.753 1.00 96.06 73 LEU A CA 1
ATOM 584 C C . LEU A 1 73 ? -5.104 2.605 0.336 1.00 96.06 73 LEU A C 1
ATOM 586 O O . LEU A 1 73 ? -4.396 2.527 -0.662 1.00 96.06 73 LEU A O 1
ATOM 590 N N . LEU A 1 74 ? -5.515 1.533 1.016 1.00 96.75 74 LEU A N 1
ATOM 591 C CA . LEU A 1 74 ? -5.158 0.160 0.650 1.00 96.75 74 LEU A CA 1
ATOM 592 C C . LEU A 1 74 ? -5.643 -0.197 -0.759 1.00 96.75 74 LEU A C 1
ATOM 594 O O . LEU A 1 74 ? -4.859 -0.696 -1.556 1.00 96.75 74 LEU A O 1
ATOM 598 N N . VAL A 1 75 ? -6.877 0.167 -1.123 1.00 96.69 75 VAL A N 1
ATOM 599 C CA . VAL A 1 75 ? -7.390 -0.027 -2.494 1.00 96.69 75 VAL A CA 1
ATOM 600 C C . VAL A 1 75 ? -6.581 0.766 -3.527 1.00 96.69 75 VAL A C 1
ATOM 602 O O . VAL A 1 75 ? -6.327 0.287 -4.631 1.00 96.69 75 VAL A O 1
ATOM 605 N N . LYS A 1 76 ? -6.182 2.002 -3.204 1.00 96.38 76 LYS A N 1
ATOM 606 C CA . LYS A 1 76 ? -5.332 2.806 -4.099 1.00 96.38 76 LYS A CA 1
ATOM 607 C C . LYS A 1 76 ? -3.936 2.207 -4.235 1.00 96.38 76 LYS A C 1
ATOM 609 O O . LYS A 1 76 ? -3.389 2.210 -5.335 1.00 96.38 76 LYS A O 1
ATOM 614 N N . LEU A 1 77 ? -3.373 1.721 -3.131 1.00 96.38 77 LEU A N 1
ATOM 615 C CA . LEU A 1 77 ? -2.068 1.084 -3.097 1.00 96.38 77 LEU A CA 1
ATOM 616 C C . LEU A 1 77 ? -2.071 -0.199 -3.930 1.00 96.38 77 LEU A C 1
ATOM 618 O O . LEU A 1 77 ? -1.202 -0.344 -4.779 1.00 96.38 77 LEU A O 1
ATOM 622 N N . ASP A 1 78 ? -3.070 -1.063 -3.760 1.00 96.12 78 ASP A N 1
ATOM 623 C CA . ASP A 1 78 ? -3.208 -2.298 -4.536 1.00 96.12 78 ASP A CA 1
ATOM 624 C C . ASP A 1 78 ? -3.266 -2.021 -6.046 1.00 96.12 78 ASP A C 1
ATOM 626 O O . ASP A 1 78 ? -2.460 -2.537 -6.819 1.00 96.12 78 ASP A O 1
ATOM 630 N N . LYS A 1 79 ? -4.114 -1.078 -6.475 1.00 95.06 79 LYS A N 1
ATOM 631 C CA . LYS A 1 79 ? -4.173 -0.654 -7.884 1.00 95.06 79 LYS A CA 1
ATOM 632 C C . LYS A 1 79 ? -2.835 -0.138 -8.408 1.00 95.06 79 LYS A C 1
ATOM 634 O O . LYS A 1 79 ? -2.485 -0.404 -9.556 1.00 95.06 79 LYS A O 1
ATOM 639 N N . ALA A 1 80 ? -2.098 0.612 -7.591 1.00 94.00 80 ALA A N 1
ATOM 640 C CA . ALA A 1 80 ? -0.779 1.101 -7.968 1.00 94.00 80 ALA A CA 1
ATOM 641 C C . ALA A 1 80 ? 0.247 -0.040 -8.083 1.00 94.00 80 ALA A C 1
ATOM 643 O O . ALA A 1 80 ? 1.119 0.027 -8.944 1.00 94.00 80 ALA A O 1
ATOM 644 N N . ILE A 1 81 ? 0.133 -1.088 -7.259 1.00 94.06 81 ILE A N 1
ATOM 645 C CA . ILE A 1 81 ? 0.998 -2.277 -7.314 1.00 94.06 81 ILE A CA 1
ATOM 646 C C . ILE A 1 81 ? 0.710 -3.086 -8.575 1.00 94.06 81 ILE A C 1
ATOM 648 O O . ILE A 1 81 ? 1.644 -3.440 -9.290 1.00 94.06 81 ILE A O 1
ATOM 652 N N . LEU A 1 82 ? -0.565 -3.293 -8.906 1.00 93.06 82 LEU A N 1
ATOM 653 C CA . LEU A 1 82 ? -0.970 -3.947 -10.151 1.00 93.06 82 LEU A CA 1
ATOM 654 C C . LEU A 1 82 ? -0.467 -3.180 -11.382 1.00 93.06 82 LEU A C 1
ATOM 656 O O . LEU A 1 82 ? 0.071 -3.776 -12.313 1.00 93.06 82 LEU A O 1
ATOM 660 N N . ALA A 1 83 ? -0.576 -1.850 -11.367 1.00 91.25 83 ALA A N 1
ATOM 661 C CA . ALA A 1 83 ? -0.056 -0.999 -12.435 1.00 91.25 83 ALA A CA 1
ATOM 662 C C . ALA A 1 83 ? 1.484 -1.002 -12.521 1.00 91.25 83 ALA A C 1
ATOM 664 O O . ALA A 1 83 ? 2.033 -0.704 -13.578 1.00 91.25 83 ALA A O 1
ATOM 665 N N . ALA A 1 84 ? 2.181 -1.369 -11.441 1.00 89.25 84 ALA A N 1
ATOM 666 C CA . ALA A 1 84 ? 3.633 -1.543 -11.419 1.00 89.25 84 ALA A CA 1
ATOM 667 C C . ALA A 1 84 ? 4.087 -2.921 -11.911 1.00 89.25 84 ALA A C 1
ATOM 669 O O . ALA A 1 84 ? 5.285 -3.193 -11.918 1.00 89.25 84 ALA A O 1
ATOM 670 N N . GLY A 1 85 ? 3.161 -3.784 -12.339 1.00 86.62 85 GLY A N 1
ATOM 671 C CA . GLY A 1 85 ? 3.470 -5.123 -12.832 1.00 86.62 85 GLY A CA 1
ATOM 672 C C . GLY A 1 85 ? 4.470 -5.218 -13.990 1.00 86.62 85 GLY A C 1
ATOM 673 O O . GLY A 1 85 ? 5.141 -6.236 -14.069 1.00 86.62 85 GLY A O 1
ATOM 674 N N . PRO A 1 86 ? 4.651 -4.210 -14.865 1.00 85.44 86 PRO A N 1
ATOM 675 C CA . PRO A 1 86 ? 5.755 -4.224 -15.830 1.00 85.44 86 PRO A CA 1
ATOM 676 C C . PRO A 1 86 ? 7.143 -4.047 -15.193 1.00 85.44 86 PRO A C 1
ATOM 678 O O . PRO A 1 86 ? 8.141 -4.470 -15.767 1.00 85.44 86 PRO A O 1
ATOM 681 N N . VAL A 1 87 ? 7.207 -3.415 -14.016 1.00 87.31 87 VAL A N 1
ATOM 682 C CA . VAL A 1 87 ? 8.448 -3.100 -13.291 1.00 87.31 87 VAL A CA 1
ATOM 683 C C . VAL A 1 87 ? 8.789 -4.177 -12.256 1.00 87.31 87 VAL A C 1
ATOM 685 O O . VAL A 1 87 ? 9.961 -4.429 -11.981 1.00 87.31 87 VAL A O 1
ATOM 688 N N . PHE A 1 88 ? 7.775 -4.804 -11.662 1.00 88.50 88 PHE A N 1
ATOM 689 C CA . PHE A 1 88 ? 7.924 -5.861 -10.660 1.00 88.50 88 PHE A CA 1
ATOM 690 C C . PHE A 1 88 ? 7.635 -7.244 -11.248 1.00 88.50 88 PHE A C 1
ATOM 692 O O . PHE A 1 88 ? 6.924 -7.377 -12.237 1.00 88.50 88 PHE A O 1
ATOM 699 N N . GLY A 1 89 ? 8.140 -8.308 -10.621 1.00 87.44 89 GLY A N 1
ATOM 700 C CA . GLY A 1 89 ? 7.770 -9.666 -11.012 1.00 87.44 89 GLY A CA 1
ATOM 701 C C . GLY A 1 89 ? 6.291 -9.956 -10.732 1.00 87.44 89 GLY A C 1
ATOM 702 O O . GLY A 1 89 ? 5.721 -9.470 -9.755 1.00 87.44 89 GLY A O 1
ATOM 703 N N . THR A 1 90 ? 5.663 -10.813 -11.543 1.00 90.50 90 THR A N 1
ATOM 704 C CA . THR A 1 90 ? 4.260 -11.232 -11.342 1.00 90.50 90 THR A CA 1
ATOM 705 C C . THR A 1 90 ? 4.030 -11.874 -9.971 1.00 90.50 90 THR A C 1
ATOM 707 O O . THR A 1 90 ? 2.991 -11.650 -9.350 1.00 90.50 90 THR A O 1
ATOM 710 N N . ALA A 1 91 ? 5.014 -12.628 -9.472 1.00 91.75 91 ALA A N 1
ATOM 711 C CA . ALA A 1 91 ? 4.989 -13.217 -8.137 1.00 91.75 91 ALA A CA 1
ATOM 712 C C . ALA A 1 91 ? 5.016 -12.150 -7.028 1.00 91.75 91 ALA A C 1
ATOM 714 O O . ALA A 1 91 ? 4.262 -12.255 -6.062 1.00 91.75 91 ALA A O 1
ATOM 715 N N . ASP A 1 92 ? 5.832 -11.106 -7.188 1.00 92.12 92 ASP A N 1
ATOM 716 C CA . ASP A 1 92 ? 5.944 -10.017 -6.214 1.00 92.12 92 ASP A CA 1
ATOM 717 C C . ASP A 1 92 ? 4.649 -9.210 -6.134 1.00 92.12 92 ASP A C 1
ATOM 719 O O . ASP A 1 92 ? 4.149 -8.937 -5.043 1.00 92.12 92 ASP A O 1
ATOM 723 N N . VAL A 1 93 ? 4.070 -8.884 -7.294 1.00 93.62 93 VAL A N 1
ATOM 724 C CA . VAL A 1 93 ? 2.772 -8.203 -7.395 1.00 93.62 93 VAL A CA 1
ATOM 725 C C . VAL A 1 93 ? 1.689 -9.015 -6.694 1.00 93.62 93 VAL A C 1
ATOM 727 O O . VAL A 1 93 ? 0.999 -8.484 -5.827 1.00 93.62 93 VAL A O 1
ATOM 730 N N . ALA A 1 94 ? 1.576 -10.311 -7.004 1.00 93.44 94 ALA A N 1
ATOM 731 C CA . ALA A 1 94 ? 0.574 -11.178 -6.392 1.00 93.44 94 ALA A CA 1
ATOM 732 C C . ALA A 1 94 ? 0.737 -11.263 -4.866 1.00 93.44 94 ALA A C 1
ATOM 734 O O . ALA A 1 94 ? -0.245 -11.173 -4.129 1.00 93.44 94 ALA A O 1
ATOM 735 N N . GLN A 1 95 ? 1.976 -11.392 -4.382 1.00 93.81 95 GLN A N 1
ATOM 736 C CA . GLN A 1 95 ? 2.266 -11.470 -2.953 1.00 93.81 95 GLN A CA 1
ATOM 737 C C . GLN A 1 95 ? 1.923 -10.166 -2.220 1.00 93.81 95 GLN A C 1
ATOM 739 O O . GLN A 1 95 ? 1.344 -10.200 -1.127 1.00 93.81 95 GLN A O 1
ATOM 744 N N . LEU A 1 96 ? 2.274 -9.017 -2.803 1.00 94.56 96 LEU A N 1
ATOM 745 C CA . LEU A 1 96 ? 1.964 -7.706 -2.240 1.00 94.56 96 LEU A CA 1
ATOM 746 C C . LEU A 1 96 ? 0.450 -7.460 -2.203 1.00 94.56 96 LEU A C 1
ATOM 748 O O . LEU A 1 96 ? -0.073 -7.119 -1.141 1.00 94.56 96 LEU A O 1
ATOM 752 N N . SER A 1 97 ? -0.252 -7.700 -3.315 1.00 94.75 97 SER A N 1
ATOM 753 C CA . SER A 1 97 ? -1.711 -7.558 -3.408 1.00 94.75 97 SER A CA 1
ATOM 754 C C . SER A 1 97 ? -2.438 -8.459 -2.411 1.00 94.75 97 SER A C 1
ATOM 756 O O . SER A 1 97 ? -3.252 -7.976 -1.627 1.00 94.75 97 SER A O 1
ATOM 758 N N .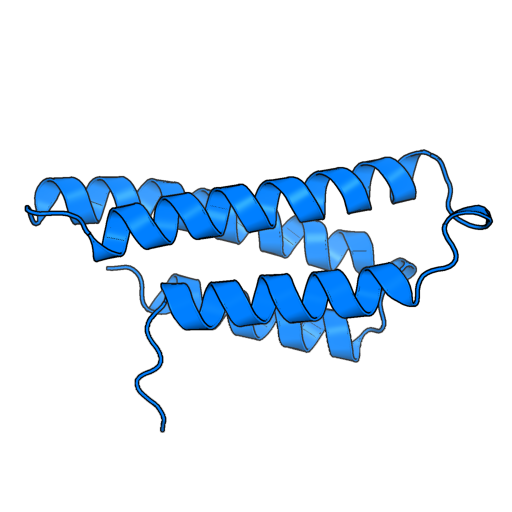 ALA A 1 98 ? -2.062 -9.739 -2.317 1.00 94.44 98 ALA A N 1
ATOM 759 C CA . ALA A 1 98 ? -2.645 -10.659 -1.337 1.00 94.44 98 ALA A CA 1
ATOM 760 C C . ALA A 1 98 ? -2.436 -10.189 0.114 1.00 94.44 98 ALA A C 1
ATOM 762 O O . ALA A 1 98 ? -3.305 -10.357 0.974 1.00 94.44 98 ALA A O 1
ATOM 763 N N . THR A 1 99 ? -1.283 -9.577 0.402 1.00 94.25 99 THR A N 1
ATOM 764 C CA . THR A 1 99 ? -0.992 -9.042 1.738 1.00 94.25 99 THR A CA 1
ATOM 765 C C . THR A 1 99 ? -1.847 -7.808 2.032 1.00 94.25 99 THR A C 1
ATOM 767 O O . THR A 1 99 ? -2.357 -7.678 3.146 1.00 94.25 99 THR A O 1
ATOM 770 N N . ILE A 1 100 ? -2.054 -6.932 1.045 1.00 95.44 100 ILE A N 1
ATOM 771 C CA . ILE A 1 100 ? -2.945 -5.770 1.158 1.00 95.44 100 ILE A CA 1
ATOM 772 C C . ILE A 1 100 ? -4.392 -6.203 1.385 1.00 95.44 100 ILE A C 1
ATOM 774 O O . ILE A 1 100 ? -5.033 -5.685 2.300 1.00 95.44 100 ILE A O 1
ATOM 778 N N . ASP A 1 101 ? -4.883 -7.184 0.631 1.00 94.69 101 ASP A N 1
ATOM 779 C CA . ASP A 1 101 ? -6.234 -7.726 0.800 1.00 94.69 101 ASP A CA 1
ATOM 780 C C . ASP A 1 101 ? -6.436 -8.317 2.196 1.00 94.69 101 ASP A C 1
ATOM 782 O O . ASP A 1 101 ? -7.448 -8.062 2.855 1.00 94.69 101 ASP A O 1
ATOM 786 N N . HIS A 1 102 ? -5.438 -9.045 2.698 1.00 94.12 102 HIS A N 1
ATOM 787 C CA . HIS A 1 102 ? -5.466 -9.571 4.056 1.00 94.12 102 HIS A CA 1
ATOM 788 C C . HIS A 1 102 ? -5.489 -8.457 5.119 1.00 94.12 102 HIS A C 1
ATOM 790 O O . HIS A 1 102 ? -6.220 -8.573 6.102 1.00 94.12 102 HIS A O 1
ATOM 796 N N . ILE A 1 103 ? -4.731 -7.367 4.945 1.00 95.12 103 ILE A N 1
ATOM 797 C CA . ILE A 1 103 ? -4.798 -6.200 5.845 1.00 95.12 103 ILE A CA 1
ATOM 798 C C . ILE A 1 103 ? -6.199 -5.578 5.788 1.00 95.12 103 ILE A C 1
ATOM 800 O O . ILE A 1 103 ? -6.815 -5.344 6.827 1.00 95.12 103 ILE A O 1
ATOM 804 N N . ASN A 1 104 ? -6.720 -5.359 4.581 1.00 94.75 104 ASN A N 1
ATOM 805 C CA . ASN A 1 104 ? -8.018 -4.740 4.333 1.00 94.75 104 ASN A CA 1
ATOM 806 C C . ASN A 1 104 ? -9.170 -5.519 4.993 1.00 94.75 104 ASN A C 1
ATOM 808 O O . ASN A 1 104 ? -10.030 -4.917 5.637 1.00 94.75 104 ASN A O 1
ATOM 812 N N . GLY A 1 105 ? -9.148 -6.855 4.910 1.00 93.31 105 GLY A N 1
ATOM 813 C CA . GLY A 1 105 ? -10.138 -7.737 5.538 1.00 93.31 105 GLY A CA 1
ATOM 814 C C . GLY A 1 105 ? -10.101 -7.763 7.071 1.00 93.31 105 GLY A C 1
ATOM 815 O O . GLY A 1 105 ? -11.027 -8.275 7.695 1.00 93.31 105 GLY A O 1
ATOM 816 N N . ARG A 1 106 ? -9.051 -7.213 7.692 1.00 92.69 106 ARG A N 1
ATOM 817 C CA . ARG A 1 106 ? -8.883 -7.164 9.155 1.00 92.69 106 ARG A CA 1
ATOM 818 C C . ARG A 1 106 ? -9.218 -5.819 9.778 1.00 92.69 106 ARG A C 1
ATOM 820 O O . ARG A 1 106 ? -9.315 -5.724 11.001 1.00 92.69 106 ARG A O 1
ATOM 827 N N . LEU A 1 107 ? -9.372 -4.792 8.956 1.00 91.94 107 LEU A N 1
ATOM 828 C CA . LEU A 1 107 ? -9.914 -3.517 9.389 1.00 91.94 107 LEU A CA 1
ATOM 829 C C . LEU A 1 107 ? -11.432 -3.682 9.549 1.00 91.94 107 LEU A C 1
ATOM 831 O O . LEU A 1 107 ? -12.099 -4.174 8.633 1.00 91.94 107 LEU A O 1
ATOM 835 N N . VAL A 1 108 ? -11.962 -3.300 10.714 1.00 81.94 108 VAL A N 1
ATOM 836 C CA . VAL A 1 108 ? -13.387 -3.461 11.069 1.00 81.94 108 VAL A CA 1
ATOM 837 C C . VAL A 1 108 ? -14.364 -2.706 10.173 1.00 81.94 108 VAL A C 1
ATOM 839 O O . VAL A 1 108 ? -13.953 -1.787 9.421 1.00 81.94 108 VAL A O 1
#

pLDDT: mean 92.11, std 7.8, range [43.56, 97.5]

Secondary structure (DSSP, 8-state):
-----HHHHHHHHHHHHHHHHHHS-GGGS-HHHHHHHHHHHHHHHHHHHHHHHHHT-SSHHHHHHHHHHHHHHHHHHHHHHHHTTTTS-HHHHHHHHHHHHHHHTT--

Foldseek 3Di:
DDPQQLLNLLVVLLVLLVVLVVVFDPVPDDPVLVVLSVVLNVLSVVLSVLSVQLVVPPDPVSNLVSLVVSLVSLVVNLVSLVVNCVRGPPVSNVVSNVSSVVSNVPRD

Sequence (108 aa):
MENTSPFLAMQRVEGQLKSLLRQVDTDLLSVEEKRLLASLKRLAIDARLDIRDYELSETREEQLGKAKEAKKLLVKLDKAILAAGPVFGTADVAQLSATIDHINGRLV

Radius of gyration: 14.3 Å; chains: 1; bounding box: 34×28×40 Å